Protein AF-A0A396JF27-F1 (afdb_monomer)

pLDDT: mean 83.59, std 8.92, range [46.53, 91.31]

Mean predicted aligned error: 5.94 Å

Secondary structure (DSSP, 8-state):
----PPP--------TTS-HHHHHHHHHHHTTSS-HHHHHHHHHHHHHTT-GGGTTGGGT--SHHHHHHTS--S-----

Organism: Medicago truncatula (NCBI:txid3880)

InterPro domains:
  IPR000795 Translational (tr)-type GTP-binding domain [PF00009] (6-76)
  IPR000795 Translational (tr)-type GTP-binding domain [PR00315] (9-22)
  IPR000795 Translational (tr)-type GTP-binding domain [PR00315] (68-76)
  IPR027417 P-loop containing nucleoside triphosphate hydrolase [G3DSA:3.40.50.300] (1-79)
  IPR027417 P-loop containing nucleoside triphosphate hydrolase [SSF52540] (4-77)
  IPR031157 Tr-type G domain, conserved site [PS00301] (61-76)
  IPR050100 Translation factor GTPase superfamily members [PTHR23115] (5-77)

Foldseek 3Di:
DPPPDDDDDDDFDDDFPPCRLLVVLVVCVVVVVDDPVVLVVLLVVCVVLVNNVCSSSSVQDPDPVCSNVVTDPDDRDDD

Sequence (79 aa):
MVDTKVHINIVFIGHVNSGKSTTAGHLIYKLGGIEKSAIEALGKEAAEMKKRSFKYAWVLDKLNAERERGITIDISMQV

Radius of gyration: 13.76 Å; Cα contacts (8 Å, |Δi|>4): 64; chains: 1; bounding box: 46×20×33 Å

Structure (mmCIF, N/CA/C/O backbone):
data_AF-A0A396JF27-F1
#
_entry.id   AF-A0A396JF27-F1
#
loop_
_atom_site.group_PDB
_atom_site.id
_atom_site.type_symbol
_atom_site.label_atom_id
_atom_site.label_alt_id
_atom_site.label_comp_id
_atom_site.label_asym_id
_atom_site.label_entity_id
_atom_site.label_seq_id
_atom_site.pdbx_PDB_ins_code
_atom_site.Cartn_x
_atom_site.Cartn_y
_atom_site.Cartn_z
_atom_site.occupancy
_atom_site.B_iso_or_equiv
_atom_site.auth_seq_id
_atom_site.auth_comp_id
_atom_site.auth_asym_id
_atom_site.auth_atom_id
_atom_site.pdbx_PDB_model_num
ATOM 1 N N . MET A 1 1 ? -29.078 -0.031 18.439 1.00 46.53 1 MET A N 1
ATOM 2 C CA . MET A 1 1 ? -29.030 -0.706 17.125 1.00 46.53 1 MET A CA 1
ATOM 3 C C . MET A 1 1 ? -27.570 -0.916 16.783 1.00 46.53 1 MET A C 1
ATOM 5 O O . MET A 1 1 ? -26.842 0.066 16.731 1.00 46.53 1 MET A O 1
ATOM 9 N N . VAL A 1 2 ? -27.120 -2.167 16.671 1.00 58.78 2 VAL A N 1
ATOM 10 C CA . VAL A 1 2 ? -25.760 -2.468 16.205 1.00 58.78 2 VAL A CA 1
ATOM 11 C C . VAL A 1 2 ? -25.783 -2.283 14.696 1.00 58.78 2 VAL A C 1
ATOM 13 O O . VAL A 1 2 ? -26.379 -3.088 13.985 1.00 58.78 2 VAL A O 1
ATOM 16 N N . ASP A 1 3 ? -25.219 -1.172 14.239 1.00 64.69 3 ASP A N 1
ATOM 17 C CA . ASP A 1 3 ? -25.106 -0.833 12.825 1.00 64.69 3 ASP A CA 1
ATOM 18 C C . ASP A 1 3 ? -24.190 -1.871 12.161 1.00 64.69 3 ASP A C 1
ATOM 20 O O . ASP A 1 3 ? -22.964 -1.849 12.308 1.00 64.69 3 ASP A O 1
ATOM 24 N N . THR A 1 4 ? -24.799 -2.895 11.564 1.00 74.81 4 THR A N 1
ATOM 25 C CA . THR A 1 4 ? -24.0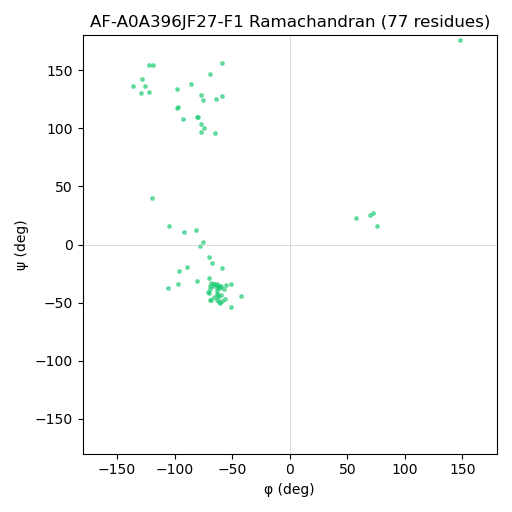75 -4.031 10.995 1.00 74.81 4 THR A CA 1
ATOM 26 C C . THR A 1 4 ? -23.505 -3.558 9.669 1.00 74.81 4 THR A C 1
ATOM 28 O O . THR A 1 4 ? -24.209 -3.487 8.664 1.00 74.81 4 THR A O 1
ATOM 31 N N . LYS A 1 5 ? -22.234 -3.149 9.679 1.00 80.62 5 LYS A N 1
ATOM 32 C CA . LYS A 1 5 ? -21.560 -2.685 8.466 1.00 80.62 5 LYS A CA 1
ATOM 33 C C . LYS A 1 5 ? -21.579 -3.802 7.424 1.00 80.62 5 LYS A C 1
ATOM 35 O O . LYS A 1 5 ? -21.177 -4.929 7.704 1.00 80.62 5 LYS A O 1
ATOM 40 N N . VAL A 1 6 ? -22.046 -3.479 6.221 1.00 89.44 6 VAL A N 1
ATOM 41 C CA . VAL A 1 6 ? -22.055 -4.416 5.095 1.00 89.44 6 VAL A CA 1
ATOM 42 C C . VAL A 1 6 ? -20.612 -4.768 4.738 1.00 89.44 6 VAL A C 1
ATOM 44 O O . VAL A 1 6 ? -19.796 -3.882 4.481 1.00 89.44 6 VAL A O 1
ATOM 47 N N . HIS A 1 7 ? -20.299 -6.063 4.715 1.00 86.00 7 HIS A N 1
ATOM 48 C CA . HIS A 1 7 ? -19.002 -6.553 4.262 1.00 86.00 7 HIS A CA 1
ATOM 49 C C . HIS A 1 7 ? -18.933 -6.520 2.734 1.00 86.00 7 HIS A C 1
ATOM 51 O O . HIS A 1 7 ? -19.815 -7.042 2.052 1.00 86.00 7 HIS A O 1
ATOM 57 N N . ILE A 1 8 ? -17.872 -5.917 2.197 1.00 87.50 8 ILE A N 1
ATOM 58 C CA . ILE A 1 8 ? -17.615 -5.823 0.757 1.00 87.50 8 ILE A CA 1
ATOM 59 C C . ILE A 1 8 ? -16.182 -6.291 0.502 1.00 87.50 8 ILE A C 1
ATOM 61 O O . ILE A 1 8 ? -15.251 -5.810 1.143 1.00 87.50 8 ILE A O 1
ATOM 65 N N . ASN A 1 9 ? -16.012 -7.197 -0.459 1.00 87.94 9 ASN A N 1
ATOM 66 C CA . ASN A 1 9 ? -14.703 -7.631 -0.941 1.00 87.94 9 ASN A CA 1
ATOM 67 C C . ASN A 1 9 ? -14.352 -6.859 -2.218 1.00 87.94 9 ASN A C 1
ATOM 69 O O . ASN A 1 9 ? -15.187 -6.73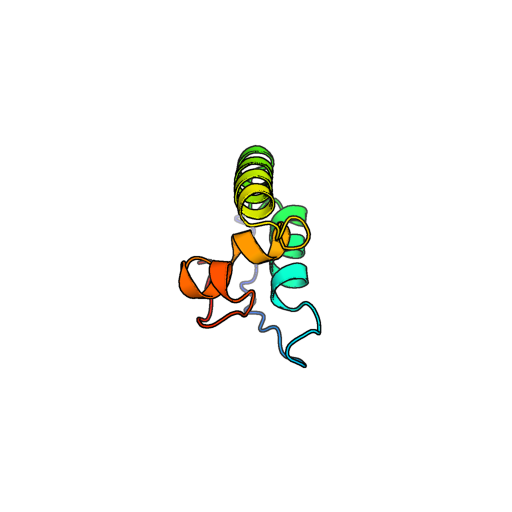5 -3.114 1.00 87.94 9 ASN A O 1
ATOM 73 N N . ILE A 1 10 ? -13.124 -6.346 -2.310 1.00 87.50 10 ILE A N 1
ATOM 74 C CA . ILE A 1 10 ? -12.648 -5.539 -3.443 1.00 87.50 10 ILE A CA 1
ATOM 75 C C . ILE A 1 10 ? -11.364 -6.164 -3.992 1.00 87.50 10 ILE A C 1
ATOM 77 O O . ILE A 1 10 ? -10.473 -6.524 -3.226 1.00 87.50 10 ILE A O 1
ATOM 81 N N . VAL A 1 11 ? -11.250 -6.253 -5.320 1.00 89.56 11 VAL A N 1
ATOM 82 C CA . VAL A 1 11 ? -10.048 -6.735 -6.017 1.00 89.56 11 VAL A CA 1
ATOM 83 C C . VAL A 1 11 ? -9.540 -5.651 -6.967 1.00 89.56 11 VAL A C 1
ATOM 85 O O . VAL A 1 11 ? -10.305 -5.103 -7.759 1.00 89.56 11 VAL A O 1
ATOM 88 N N . PHE A 1 12 ? -8.241 -5.351 -6.909 1.00 87.88 12 PHE A N 1
ATOM 89 C CA . PHE A 1 12 ? -7.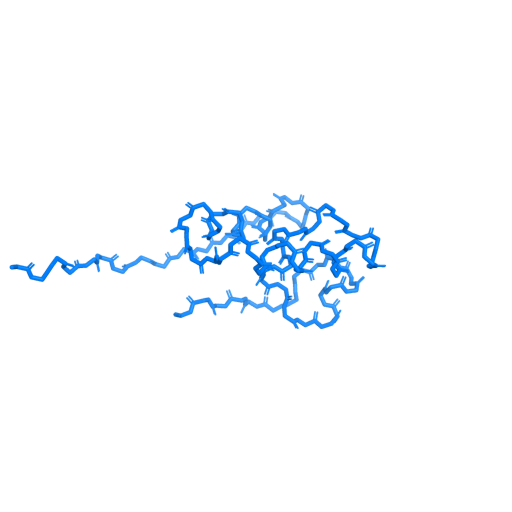583 -4.392 -7.801 1.00 87.88 12 PHE A CA 1
ATOM 90 C C . PHE A 1 12 ? -6.882 -5.127 -8.951 1.00 87.88 12 PHE A C 1
ATOM 92 O O . PHE A 1 12 ? -5.928 -5.870 -8.726 1.00 87.88 12 PHE A O 1
ATOM 99 N N . ILE A 1 13 ? -7.311 -4.881 -10.192 1.00 89.69 13 ILE A N 1
ATOM 100 C CA . ILE A 1 13 ? -6.747 -5.487 -11.413 1.00 89.69 13 ILE A CA 1
ATOM 101 C C . ILE A 1 13 ? -6.256 -4.415 -12.392 1.00 89.69 13 ILE A C 1
ATOM 103 O O . ILE A 1 13 ? -6.713 -3.275 -12.359 1.00 89.69 13 ILE A O 1
ATOM 107 N N . GLY A 1 14 ? -5.294 -4.759 -13.253 1.00 89.44 14 GLY A N 1
ATOM 108 C CA . GLY A 1 14 ? -4.703 -3.816 -14.212 1.00 89.44 14 GLY A CA 1
ATOM 109 C C . GLY A 1 14 ? -3.227 -4.081 -14.520 1.00 89.44 14 GLY A C 1
ATOM 110 O O . GLY A 1 14 ? -2.597 -4.956 -13.917 1.00 89.44 14 GLY A O 1
ATOM 111 N N . HIS A 1 15 ? -2.662 -3.298 -15.442 1.00 90.00 15 HIS A N 1
ATOM 112 C CA . HIS A 1 15 ? -1.288 -3.448 -15.937 1.00 90.00 15 HIS A CA 1
ATOM 113 C C . HIS A 1 15 ? -0.230 -3.340 -14.817 1.00 90.00 15 HIS A C 1
ATOM 115 O O . HIS A 1 15 ? -0.485 -2.763 -13.753 1.00 90.00 15 HIS A O 1
ATOM 121 N N . VAL A 1 16 ? 0.958 -3.927 -15.029 1.00 79.25 16 VAL A N 1
ATOM 122 C CA . VAL A 1 16 ? 1.985 -4.131 -13.984 1.00 79.25 16 VAL A CA 1
ATOM 123 C C . VAL A 1 16 ? 2.382 -2.823 -13.281 1.00 79.25 16 VAL A C 1
ATOM 125 O O . VAL A 1 16 ? 2.491 -2.804 -12.061 1.00 79.25 16 VAL A O 1
ATOM 128 N N . ASN A 1 17 ? 2.410 -1.708 -14.017 1.00 83.19 17 ASN A N 1
ATOM 129 C CA . ASN A 1 17 ? 2.791 -0.383 -13.514 1.00 83.19 17 ASN A CA 1
ATOM 130 C C . ASN A 1 17 ? 1.615 0.588 -13.294 1.00 83.19 17 ASN A C 1
ATOM 132 O O . ASN A 1 1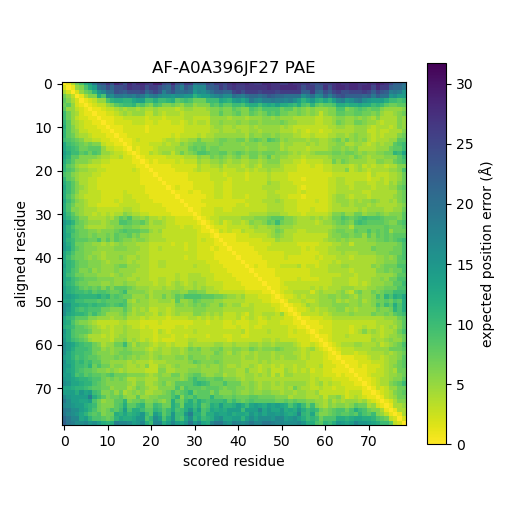7 ? 1.827 1.785 -13.138 1.00 83.19 17 ASN A O 1
ATOM 136 N N . SER A 1 18 ? 0.369 0.105 -13.242 1.00 89.12 18 SER A N 1
ATOM 137 C CA . SER A 1 18 ? -0.806 0.966 -13.001 1.00 89.12 18 SER A CA 1
ATOM 138 C C . SER A 1 18 ? -0.965 1.427 -11.544 1.00 89.12 18 SER A C 1
ATOM 140 O O . SER A 1 18 ? -1.950 2.080 -11.218 1.00 89.12 18 SER A O 1
ATOM 142 N N . GLY A 1 19 ? -0.040 1.067 -10.646 1.00 87.69 19 GLY A N 1
ATOM 143 C CA . GLY A 1 19 ? -0.061 1.539 -9.256 1.00 87.69 19 GLY A CA 1
ATOM 144 C C . GLY A 1 19 ? -1.162 0.924 -8.386 1.00 87.69 19 GLY A C 1
ATOM 145 O O . GLY A 1 19 ? -1.587 1.544 -7.418 1.00 87.69 19 GLY A O 1
ATOM 146 N N . LYS A 1 20 ? -1.620 -0.293 -8.706 1.00 91.12 20 LYS A N 1
ATOM 147 C CA . LYS A 1 20 ? -2.693 -1.005 -7.981 1.00 91.12 20 LYS A CA 1
ATOM 148 C C . LYS A 1 20 ? -2.446 -1.053 -6.468 1.00 91.12 20 LYS A C 1
ATOM 150 O O . LYS A 1 20 ? -3.282 -0.595 -5.695 1.00 91.12 20 LYS A O 1
ATOM 155 N N . SER A 1 21 ? -1.272 -1.537 -6.064 1.00 88.88 21 SER A N 1
ATOM 156 C CA . SER A 1 21 ? -0.875 -1.686 -4.657 1.00 88.88 21 SER A CA 1
ATOM 157 C C . SER A 1 21 ? -0.726 -0.327 -3.966 1.00 88.88 21 SER A C 1
ATOM 159 O O . SER A 1 21 ? -1.136 -0.161 -2.821 1.00 88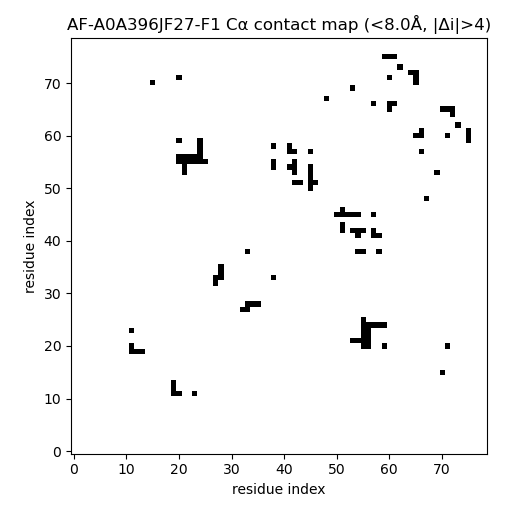.88 21 SER A O 1
ATOM 161 N N . THR A 1 22 ? -0.247 0.688 -4.692 1.00 90.19 22 THR A N 1
ATOM 162 C CA . THR A 1 22 ? -0.194 2.075 -4.207 1.00 90.19 22 THR A CA 1
ATOM 163 C C . THR A 1 22 ? -1.591 2.625 -3.922 1.00 90.19 22 THR A C 1
ATOM 165 O O . THR A 1 22 ? -1.805 3.220 -2.868 1.00 90.19 22 THR A O 1
ATOM 168 N N . THR A 1 23 ? -2.553 2.415 -4.824 1.00 91.31 23 THR A N 1
ATOM 169 C CA . THR A 1 23 ? -3.940 2.870 -4.643 1.00 91.31 23 THR A CA 1
ATOM 170 C C . THR A 1 23 ? -4.616 2.145 -3.485 1.00 91.31 23 THR A C 1
ATOM 172 O O . THR A 1 23 ? -5.244 2.795 -2.652 1.00 91.31 23 THR A O 1
ATOM 175 N N . ALA A 1 24 ? -4.453 0.824 -3.393 1.00 90.25 24 ALA A N 1
ATOM 176 C CA . ALA A 1 24 ? -5.016 0.027 -2.309 1.00 90.25 24 ALA A CA 1
ATOM 177 C C . ALA A 1 24 ? -4.454 0.452 -0.939 1.00 90.25 24 ALA A C 1
ATOM 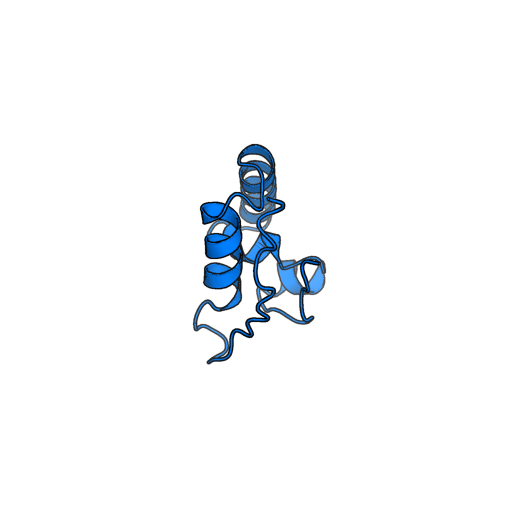179 O O . ALA A 1 24 ? -5.222 0.781 -0.035 1.00 90.25 24 ALA A O 1
ATOM 180 N N . GLY A 1 25 ? -3.129 0.564 -0.801 1.00 89.25 25 GLY A N 1
ATOM 181 C CA . GLY A 1 25 ? -2.501 1.029 0.440 1.00 89.25 25 GLY A CA 1
ATOM 182 C C . GLY A 1 25 ? -2.890 2.462 0.819 1.00 89.25 25 GLY A C 1
ATOM 183 O O . GLY A 1 25 ? -3.111 2.766 1.992 1.00 89.25 25 GLY A O 1
ATOM 184 N N . HIS A 1 26 ? -3.051 3.348 -0.168 1.00 90.12 26 HIS A N 1
ATOM 185 C CA . HIS A 1 26 ? -3.503 4.719 0.073 1.00 90.12 26 HIS A CA 1
ATOM 186 C C . HIS A 1 26 ? -4.976 4.778 0.514 1.00 90.12 26 HIS A C 1
ATOM 188 O O . HIS A 1 26 ? -5.324 5.597 1.367 1.00 90.12 26 HIS A O 1
ATOM 194 N N . LEU A 1 27 ? -5.836 3.903 -0.019 1.00 90.69 27 LEU A N 1
ATOM 195 C CA . LEU A 1 27 ? -7.231 3.795 0.408 1.00 90.69 27 LEU A CA 1
ATOM 196 C C . LEU A 1 27 ? -7.320 3.369 1.877 1.00 90.69 27 LEU A C 1
ATOM 198 O O . LEU A 1 27 ? -8.001 4.030 2.655 1.00 90.69 27 LEU A O 1
ATOM 202 N N . ILE A 1 28 ? -6.575 2.332 2.272 1.00 88.56 28 ILE A N 1
ATOM 203 C CA . ILE A 1 28 ? -6.535 1.851 3.661 1.00 88.56 28 ILE A CA 1
ATOM 204 C C . ILE A 1 28 ? -6.050 2.961 4.602 1.00 88.56 28 ILE A C 1
ATOM 206 O O . ILE A 1 28 ? -6.655 3.196 5.648 1.00 88.56 28 ILE A O 1
ATOM 210 N N . TYR A 1 29 ? -5.006 3.695 4.206 1.00 88.00 29 TYR A N 1
ATOM 211 C CA . TYR A 1 29 ? -4.514 4.841 4.968 1.00 88.00 29 TYR A CA 1
ATOM 212 C C . TYR A 1 29 ? -5.586 5.923 5.157 1.00 88.00 29 TYR A C 1
ATOM 214 O O . TYR A 1 29 ? -5.816 6.380 6.275 1.00 88.00 29 TYR A O 1
ATOM 222 N N . LYS A 1 30 ? -6.276 6.321 4.079 1.00 89.25 30 LYS A N 1
ATOM 223 C CA . LYS A 1 30 ? -7.329 7.348 4.143 1.00 89.25 30 LYS A CA 1
ATOM 224 C C . LYS A 1 30 ? -8.539 6.915 4.965 1.00 89.25 30 LYS A C 1
ATOM 226 O O . LYS A 1 30 ? -9.145 7.758 5.619 1.00 89.25 30 LYS A O 1
ATOM 231 N N . LEU A 1 31 ? -8.880 5.629 4.934 1.00 89.31 31 LEU A N 1
ATOM 232 C CA . LEU A 1 31 ? -9.968 5.054 5.725 1.00 89.31 31 LEU A CA 1
ATOM 233 C C . LEU A 1 31 ? -9.586 4.826 7.197 1.00 89.31 31 LEU A C 1
ATOM 235 O O . LEU A 1 31 ? -10.424 4.385 7.977 1.00 89.31 31 LEU A O 1
ATOM 239 N N . GLY A 1 32 ? -8.345 5.135 7.588 1.00 86.50 32 GLY A N 1
ATOM 240 C CA . GLY A 1 32 ? -7.874 4.984 8.962 1.00 86.50 32 GLY A CA 1
ATOM 241 C C . GLY A 1 32 ? -7.586 3.537 9.363 1.00 86.50 32 GLY A C 1
ATOM 242 O O . GLY A 1 32 ? -7.451 3.262 10.550 1.00 86.50 32 GLY A O 1
ATOM 243 N N . GLY A 1 33 ? -7.462 2.616 8.401 1.00 85.12 33 GLY A N 1
ATOM 244 C CA . GLY A 1 33 ? -7.082 1.226 8.674 1.00 85.12 33 GLY A CA 1
ATOM 245 C C . GLY A 1 33 ? -5.623 1.068 9.114 1.00 85.12 33 GLY A C 1
ATOM 246 O O . GLY A 1 33 ? -5.230 -0.007 9.554 1.00 85.12 33 GLY A O 1
ATOM 247 N N . ILE A 1 34 ? -4.810 2.126 8.986 1.00 86.50 34 ILE A N 1
ATOM 248 C CA . ILE A 1 34 ? -3.396 2.155 9.378 1.00 86.50 34 ILE A CA 1
ATOM 249 C C . ILE A 1 34 ? -3.088 3.459 10.103 1.00 86.50 34 ILE A C 1
ATOM 251 O O . ILE A 1 34 ? -3.467 4.546 9.660 1.00 86.50 34 ILE A O 1
ATOM 255 N N . GLU A 1 35 ? -2.338 3.347 11.194 1.00 87.88 35 GLU A N 1
ATOM 256 C CA . GLU A 1 35 ? -1.874 4.489 11.969 1.00 87.88 35 GLU A CA 1
ATOM 257 C C . GLU A 1 35 ? -0.826 5.318 11.204 1.00 87.88 35 GLU A C 1
ATOM 259 O O . GLU A 1 35 ? 0.006 4.799 10.453 1.00 87.88 35 GLU A O 1
ATOM 264 N N . LYS A 1 36 ? -0.817 6.638 11.418 1.00 87.25 36 LYS A N 1
ATOM 265 C CA . LYS A 1 36 ? 0.148 7.540 10.767 1.00 87.25 36 LYS A CA 1
ATOM 266 C C . LYS A 1 36 ? 1.603 7.219 11.137 1.00 87.25 36 LYS A C 1
ATOM 268 O O . LYS A 1 36 ? 2.475 7.324 10.283 1.00 87.25 36 LYS A O 1
ATOM 273 N N . SER A 1 37 ? 1.865 6.791 12.369 1.00 89.50 37 SER A N 1
ATOM 274 C CA . SER A 1 37 ? 3.208 6.407 12.823 1.00 89.50 37 SER A CA 1
ATOM 275 C C . SER A 1 37 ? 3.747 5.194 12.048 1.00 89.50 37 SER A C 1
ATOM 277 O O . SER A 1 37 ? 4.883 5.212 11.571 1.00 89.50 37 SER A O 1
ATOM 279 N N . ALA A 1 38 ? 2.902 4.184 11.820 1.00 87.94 38 ALA A N 1
ATOM 280 C CA . ALA A 1 38 ? 3.247 2.995 11.048 1.00 87.94 38 ALA A CA 1
ATOM 281 C C . ALA A 1 38 ? 3.602 3.345 9.595 1.00 87.94 38 A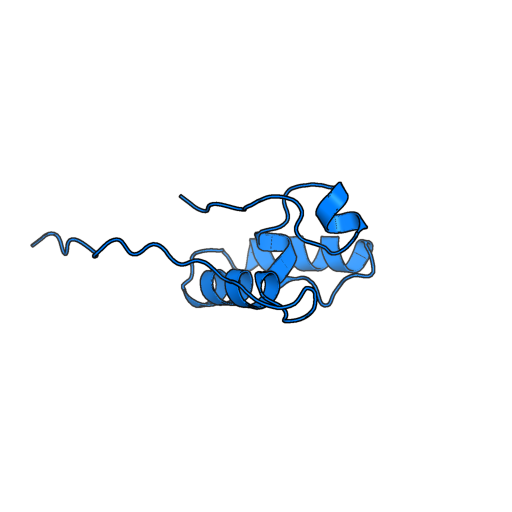LA A C 1
ATOM 283 O O . ALA A 1 38 ? 4.607 2.872 9.065 1.00 87.94 38 ALA A O 1
ATOM 284 N N . ILE A 1 39 ? 2.832 4.231 8.951 1.00 87.88 39 ILE A N 1
ATOM 285 C CA . ILE A 1 39 ? 3.113 4.610 7.560 1.00 87.88 39 ILE A CA 1
ATOM 286 C C . ILE A 1 39 ? 4.389 5.447 7.422 1.00 87.88 39 ILE A C 1
ATOM 288 O O . ILE A 1 39 ? 5.048 5.416 6.382 1.00 87.88 39 ILE A O 1
ATOM 292 N N . GLU A 1 40 ? 4.751 6.214 8.449 1.00 89.94 40 GLU A N 1
ATOM 293 C CA . GLU A 1 40 ? 6.022 6.935 8.497 1.00 89.94 40 GLU A CA 1
ATOM 294 C C . GLU A 1 40 ? 7.209 5.989 8.674 1.00 89.94 40 GLU A C 1
ATOM 296 O O . GLU A 1 40 ? 8.207 6.161 7.975 1.00 89.94 40 GLU A O 1
ATOM 301 N N . ALA A 1 41 ? 7.089 4.971 9.531 1.00 90.25 41 ALA A N 1
ATOM 302 C CA . ALA A 1 41 ? 8.105 3.930 9.688 1.00 90.25 41 ALA A CA 1
ATOM 303 C C . ALA A 1 41 ? 8.336 3.168 8.372 1.00 90.25 41 ALA A C 1
ATOM 305 O O . ALA A 1 41 ? 9.460 3.129 7.874 1.00 90.25 41 ALA A O 1
ATOM 306 N N . LEU A 1 42 ? 7.260 2.699 7.729 1.00 87.62 42 LEU A N 1
ATOM 307 C CA . LEU A 1 42 ? 7.328 2.045 6.416 1.00 87.62 42 LEU A CA 1
ATOM 308 C C . LEU A 1 42 ? 7.912 2.972 5.338 1.00 87.62 42 LEU A C 1
ATOM 310 O O . LEU A 1 42 ? 8.659 2.540 4.464 1.00 87.62 42 LEU A O 1
ATOM 314 N N . GLY A 1 43 ? 7.609 4.271 5.405 1.00 88.12 43 GLY A N 1
ATOM 315 C CA . GLY A 1 43 ? 8.187 5.271 4.510 1.00 88.12 43 GLY A CA 1
ATOM 316 C C . GLY A 1 43 ? 9.696 5.462 4.693 1.00 88.12 43 GLY A C 1
ATOM 317 O O . GLY A 1 43 ? 10.389 5.724 3.708 1.00 88.12 43 GLY A O 1
ATOM 318 N N . LYS A 1 44 ? 10.209 5.325 5.923 1.00 90.00 44 LYS A N 1
ATOM 319 C CA . LYS A 1 44 ? 11.651 5.344 6.209 1.00 90.00 44 LYS A CA 1
ATOM 320 C C . LYS A 1 44 ? 12.330 4.090 5.661 1.00 90.00 44 LYS A C 1
ATOM 322 O O . LYS A 1 44 ? 13.281 4.238 4.901 1.00 90.00 44 LYS A O 1
ATOM 327 N N . GLU A 1 45 ? 11.779 2.904 5.919 1.00 86.88 45 GLU A N 1
ATOM 328 C CA . GLU A 1 45 ? 12.281 1.635 5.355 1.00 86.88 45 GLU A CA 1
ATOM 329 C C . GLU A 1 45 ? 12.329 1.675 3.819 1.00 86.88 45 GLU A C 1
ATOM 331 O O . GLU A 1 45 ? 13.337 1.352 3.188 1.00 86.88 45 GLU A O 1
ATOM 336 N N . ALA A 1 46 ? 11.253 2.152 3.189 1.00 87.00 46 ALA A N 1
ATOM 337 C CA . ALA A 1 46 ? 11.201 2.304 1.741 1.00 87.00 46 ALA A CA 1
ATOM 338 C C . ALA A 1 46 ? 12.254 3.304 1.232 1.00 87.00 46 ALA A C 1
ATOM 340 O O . ALA A 1 46 ? 12.821 3.122 0.153 1.00 87.00 46 ALA A O 1
ATOM 341 N N . ALA A 1 47 ? 12.538 4.370 1.988 1.00 87.75 47 ALA A N 1
ATOM 342 C CA . ALA A 1 47 ? 13.577 5.333 1.639 1.00 87.75 47 ALA A CA 1
ATOM 343 C C . ALA A 1 47 ? 14.991 4.743 1.762 1.00 87.75 47 ALA A C 1
ATOM 345 O O . ALA A 1 47 ? 15.816 5.018 0.889 1.00 87.75 47 ALA A O 1
ATOM 346 N N . GLU A 1 48 ? 15.254 3.912 2.773 1.00 89.38 48 GLU A N 1
ATOM 347 C CA . GLU A 1 48 ? 16.515 3.169 2.928 1.00 89.38 48 GLU A CA 1
ATOM 348 C C . GLU A 1 48 ? 16.755 2.230 1.738 1.00 89.38 48 GLU A C 1
ATOM 350 O O . GLU A 1 48 ? 17.861 2.161 1.204 1.00 89.38 48 GLU A O 1
ATOM 355 N N . MET A 1 49 ? 15.689 1.616 1.219 1.00 84.31 49 MET A N 1
ATOM 356 C CA . MET A 1 49 ? 15.727 0.788 0.009 1.00 84.31 49 MET A CA 1
ATOM 357 C C . MET A 1 49 ? 15.689 1.580 -1.311 1.00 84.31 49 MET A C 1
ATOM 359 O O . MET A 1 49 ? 15.485 0.996 -2.375 1.00 84.31 49 MET A O 1
ATOM 363 N N . LYS A 1 50 ? 15.873 2.910 -1.284 1.00 86.00 50 LYS A N 1
ATOM 364 C CA . LYS A 1 50 ? 15.800 3.807 -2.461 1.00 86.00 50 LYS A CA 1
ATOM 365 C C . LYS A 1 50 ? 14.461 3.754 -3.218 1.00 86.00 50 LYS A C 1
ATOM 367 O O . LYS A 1 50 ? 14.380 4.146 -4.380 1.00 86.00 50 LYS A O 1
ATOM 372 N N . LYS A 1 51 ? 13.384 3.335 -2.551 1.00 84.88 51 LYS A N 1
ATOM 373 C CA . LYS A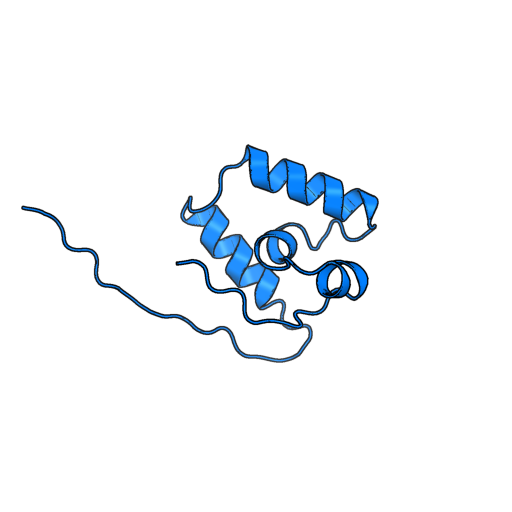 1 51 ? 12.019 3.202 -3.085 1.00 84.88 51 LYS A CA 1
ATOM 374 C C . LYS A 1 51 ? 11.019 4.074 -2.332 1.00 84.88 51 LYS A C 1
ATOM 376 O O . LYS A 1 51 ? 9.879 3.690 -2.104 1.00 84.88 51 LYS A O 1
ATOM 381 N N . ARG A 1 52 ? 11.417 5.300 -1.984 1.00 83.06 52 ARG A N 1
ATOM 382 C CA . ARG A 1 52 ? 10.587 6.255 -1.222 1.00 83.06 52 ARG A CA 1
ATOM 383 C C . ARG A 1 52 ? 9.176 6.454 -1.806 1.00 83.06 52 ARG A C 1
ATOM 385 O O . ARG A 1 52 ? 8.226 6.647 -1.052 1.00 83.06 52 ARG A O 1
ATOM 392 N N . SER A 1 53 ? 9.020 6.393 -3.131 1.00 82.00 53 SER A N 1
ATOM 393 C CA . SER A 1 53 ? 7.722 6.519 -3.816 1.00 82.00 53 SER A CA 1
ATOM 394 C C . SER A 1 53 ? 6.757 5.353 -3.557 1.00 82.00 53 SER A C 1
ATOM 396 O O . SER A 1 53 ? 5.557 5.500 -3.775 1.00 82.00 53 SER A O 1
ATOM 398 N N . PHE A 1 54 ? 7.244 4.224 -3.039 1.00 82.69 54 PHE A N 1
ATOM 399 C CA . PHE A 1 54 ? 6.472 3.008 -2.784 1.00 82.69 54 PHE A CA 1
ATOM 400 C C . PHE A 1 54 ? 5.900 2.961 -1.361 1.00 82.69 54 PHE A C 1
ATOM 402 O O . PHE A 1 54 ? 5.356 1.937 -0.964 1.00 82.69 54 PHE A O 1
ATOM 409 N N . LYS A 1 55 ? 5.958 4.069 -0.604 1.00 85.75 55 LYS A N 1
ATOM 410 C CA . LYS A 1 55 ? 5.461 4.182 0.782 1.00 85.75 55 LYS A CA 1
ATOM 411 C C . LYS A 1 55 ? 4.099 3.507 1.007 1.00 85.75 55 LYS A C 1
ATOM 413 O O . LYS A 1 55 ? 3.920 2.818 2.002 1.00 85.75 55 LYS A O 1
ATOM 418 N N . TYR A 1 56 ? 3.146 3.706 0.092 1.00 86.75 56 TYR A N 1
ATOM 419 C CA . TYR A 1 56 ? 1.806 3.116 0.199 1.00 86.75 56 TYR A CA 1
ATOM 420 C C . TYR A 1 56 ? 1.740 1.657 -0.262 1.00 86.75 56 TYR A C 1
ATOM 422 O O . TYR A 1 56 ? 0.952 0.904 0.288 1.00 86.75 56 TYR A O 1
ATOM 430 N N . ALA A 1 57 ? 2.553 1.235 -1.232 1.00 86.50 57 ALA A N 1
ATOM 431 C CA . ALA A 1 57 ? 2.624 -0.173 -1.632 1.00 86.50 57 ALA A CA 1
ATOM 432 C C . ALA A 1 57 ? 3.252 -1.038 -0.522 1.00 86.50 57 ALA A C 1
ATOM 434 O O . ALA A 1 57 ? 2.790 -2.142 -0.258 1.00 86.50 57 ALA A O 1
ATOM 435 N N . TRP A 1 58 ? 4.201 -0.465 0.228 1.00 86.94 58 TRP A N 1
ATOM 436 C CA . TRP A 1 58 ? 4.893 -1.092 1.363 1.00 86.94 58 TRP A CA 1
ATOM 437 C C . TRP A 1 58 ? 3.982 -1.548 2.508 1.00 86.94 58 TRP A C 1
ATOM 439 O O . TRP A 1 58 ? 4.371 -2.379 3.324 1.00 86.94 58 TRP A O 1
ATOM 449 N N . VAL A 1 59 ? 2.776 -0.983 2.578 1.00 85.19 59 VAL A N 1
ATOM 450 C CA . VAL A 1 59 ? 1.711 -1.416 3.488 1.00 85.19 59 VAL A CA 1
ATOM 451 C C . VAL A 1 59 ? 1.256 -2.844 3.179 1.00 85.19 59 VAL A C 1
ATOM 453 O O . VAL A 1 59 ? 0.906 -3.594 4.089 1.00 85.19 59 VAL A O 1
ATOM 456 N N . LEU A 1 60 ? 1.205 -3.188 1.893 1.00 84.44 60 LEU A N 1
ATOM 457 C CA . LEU A 1 60 ? 0.692 -4.460 1.398 1.00 84.44 60 LEU A CA 1
ATOM 458 C C . LEU A 1 60 ? 1.818 -5.462 1.150 1.00 84.44 60 LEU A C 1
ATOM 460 O O . LEU A 1 60 ? 1.606 -6.650 1.395 1.00 84.44 60 LEU A O 1
ATOM 464 N N . ASP A 1 61 ? 2.988 -4.976 0.728 1.00 85.25 61 ASP A N 1
ATOM 465 C CA . ASP A 1 61 ? 4.167 -5.785 0.418 1.00 85.25 61 ASP A CA 1
ATOM 466 C C . ASP A 1 61 ? 4.829 -6.285 1.716 1.00 85.25 61 ASP A C 1
ATOM 468 O O . ASP A 1 61 ? 5.564 -5.560 2.405 1.00 85.25 61 ASP A O 1
ATOM 472 N N . LYS A 1 62 ? 4.557 -7.544 2.067 1.00 80.50 62 LYS A N 1
ATOM 473 C CA . LYS A 1 62 ? 5.095 -8.194 3.276 1.00 80.50 62 LYS A CA 1
ATOM 474 C C . LYS A 1 62 ? 6.341 -9.021 2.983 1.00 80.50 62 LYS A C 1
ATOM 476 O O . LYS A 1 62 ? 7.129 -9.270 3.893 1.00 80.50 62 LYS A O 1
ATOM 481 N N . LEU A 1 63 ? 6.533 -9.451 1.737 1.00 83.19 63 LEU A N 1
ATOM 482 C CA . LEU A 1 63 ? 7.672 -10.279 1.362 1.00 83.19 63 LEU A CA 1
ATOM 483 C C . LEU A 1 63 ? 8.889 -9.407 1.039 1.00 83.19 63 LEU A C 1
ATOM 485 O O . LEU A 1 63 ? 8.800 -8.426 0.299 1.00 83.19 63 LEU A O 1
ATOM 489 N N . ASN A 1 64 ? 10.069 -9.824 1.505 1.00 82.69 64 ASN A N 1
ATOM 490 C CA . ASN A 1 64 ? 11.329 -9.159 1.151 1.00 82.69 64 ASN A CA 1
ATOM 491 C C . ASN A 1 64 ? 11.542 -9.123 -0.369 1.00 82.69 64 ASN A C 1
ATOM 493 O O . ASN A 1 64 ? 11.945 -8.098 -0.908 1.00 82.69 64 ASN A O 1
ATOM 497 N N . ALA A 1 65 ? 11.176 -10.198 -1.075 1.00 84.31 65 ALA A N 1
ATOM 498 C CA . ALA A 1 65 ? 11.275 -10.265 -2.531 1.00 84.31 65 ALA A CA 1
ATOM 499 C C . ALA A 1 65 ? 10.379 -9.233 -3.249 1.00 84.31 65 ALA A C 1
ATOM 501 O O . ALA A 1 65 ? 10.777 -8.707 -4.289 1.00 84.31 65 ALA A O 1
ATOM 502 N N . GLU A 1 66 ? 9.201 -8.910 -2.700 1.00 84.50 66 GLU A N 1
ATOM 503 C CA . GLU A 1 66 ? 8.317 -7.861 -3.238 1.00 84.50 66 GLU A CA 1
ATOM 504 C C . GLU A 1 66 ? 8.949 -6.486 -3.055 1.00 84.50 66 GLU A C 1
ATOM 506 O O . GLU A 1 66 ? 9.067 -5.715 -4.008 1.00 84.50 66 GLU A O 1
ATOM 511 N N . ARG A 1 67 ? 9.451 -6.217 -1.846 1.00 83.38 67 ARG A N 1
ATOM 512 C CA . ARG A 1 67 ? 10.116 -4.958 -1.491 1.00 83.38 67 ARG A CA 1
ATOM 513 C C . ARG A 1 67 ? 11.393 -4.736 -2.300 1.00 83.38 67 ARG A C 1
ATOM 515 O O . ARG A 1 67 ? 11.627 -3.633 -2.793 1.00 83.38 67 ARG A O 1
ATOM 522 N N . GLU A 1 68 ? 12.180 -5.782 -2.540 1.00 83.94 68 GLU A N 1
ATOM 523 C CA . GLU A 1 68 ? 13.400 -5.739 -3.356 1.00 83.94 68 GLU A CA 1
ATOM 524 C C . GLU A 1 68 ? 13.115 -5.555 -4.846 1.00 83.94 68 GLU A C 1
ATOM 526 O O . GLU A 1 68 ? 13.779 -4.752 -5.506 1.00 83.94 68 GLU A O 1
ATOM 531 N N . ARG A 1 69 ? 12.095 -6.225 -5.392 1.00 83.00 69 ARG A N 1
ATOM 532 C CA . ARG A 1 69 ? 11.776 -6.162 -6.830 1.00 83.00 69 ARG A CA 1
ATOM 533 C C . ARG A 1 69 ? 10.815 -5.033 -7.199 1.00 83.00 69 ARG A C 1
ATOM 535 O O . ARG A 1 69 ? 10.821 -4.584 -8.337 1.00 83.00 69 ARG A O 1
ATOM 542 N N . GLY A 1 70 ? 10.062 -4.497 -6.239 1.00 80.81 70 GLY A N 1
ATOM 543 C CA . GLY A 1 70 ? 9.065 -3.443 -6.459 1.00 80.81 70 GLY A CA 1
ATOM 544 C C . GLY A 1 70 ? 7.841 -3.934 -7.233 1.00 80.81 70 GLY A C 1
ATOM 545 O O . GLY A 1 70 ? 7.205 -3.144 -7.926 1.00 80.81 70 GLY A O 1
ATOM 546 N N . ILE A 1 71 ? 7.553 -5.233 -7.152 1.00 82.88 71 ILE A N 1
ATOM 547 C CA . ILE A 1 71 ? 6.395 -5.881 -7.767 1.00 82.88 71 ILE A CA 1
ATOM 548 C C . ILE A 1 71 ? 5.670 -6.683 -6.692 1.00 82.88 71 ILE A C 1
ATOM 550 O O . ILE A 1 71 ? 6.316 -7.303 -5.852 1.00 82.88 71 ILE A O 1
ATOM 554 N N . THR A 1 72 ? 4.343 -6.691 -6.745 1.00 79.38 72 THR A N 1
ATOM 555 C CA . THR A 1 72 ? 3.525 -7.547 -5.882 1.00 79.38 72 THR A CA 1
ATOM 556 C C . THR A 1 72 ? 3.604 -8.984 -6.398 1.00 79.38 72 THR A C 1
ATOM 558 O O . THR A 1 72 ? 3.359 -9.233 -7.581 1.00 79.38 72 THR A O 1
ATOM 561 N N . ILE A 1 73 ? 4.005 -9.900 -5.522 1.00 78.69 73 ILE A N 1
ATOM 562 C CA . ILE A 1 73 ? 4.215 -11.327 -5.794 1.00 78.69 73 ILE A CA 1
ATOM 563 C C . ILE A 1 73 ? 3.070 -12.132 -5.180 1.00 78.69 73 ILE A C 1
ATOM 565 O O . ILE A 1 73 ? 2.617 -13.091 -5.801 1.00 78.69 73 ILE A O 1
ATOM 569 N N . ASP A 1 74 ? 2.589 -11.727 -4.005 1.00 77.25 74 ASP A N 1
ATOM 570 C CA . ASP A 1 74 ? 1.522 -12.398 -3.272 1.00 77.25 74 ASP A CA 1
ATOM 571 C C . ASP A 1 74 ? 0.293 -11.498 -3.078 1.00 77.25 74 ASP A C 1
ATOM 573 O O . ASP A 1 74 ? 0.357 -10.265 -3.094 1.00 77.25 74 ASP A O 1
ATOM 577 N N . ILE A 1 75 ? -0.870 -12.126 -2.914 1.00 71.38 75 ILE A N 1
ATOM 578 C CA . ILE A 1 75 ? -2.122 -11.420 -2.659 1.00 71.38 75 ILE A CA 1
ATOM 579 C C . ILE A 1 75 ? -2.175 -11.065 -1.172 1.00 71.38 75 ILE A C 1
ATOM 581 O O . ILE A 1 75 ? -2.379 -11.917 -0.311 1.00 71.38 75 ILE A O 1
ATOM 585 N N . SER A 1 76 ? -2.046 -9.777 -0.860 1.00 70.81 76 SER A N 1
ATOM 586 C CA . SER A 1 76 ? -2.191 -9.290 0.512 1.00 70.81 76 SER A CA 1
ATOM 587 C C . SER A 1 76 ? -3.675 -9.155 0.873 1.00 70.81 76 SER A C 1
ATOM 589 O O . SER A 1 76 ? -4.370 -8.276 0.361 1.00 70.81 76 SER A O 1
ATOM 591 N N . MET A 1 77 ? -4.170 -10.030 1.753 1.00 59.94 77 MET A N 1
ATOM 592 C CA . MET A 1 77 ? -5.515 -9.939 2.328 1.00 59.94 77 MET A CA 1
ATOM 593 C C . MET A 1 77 ? -5.428 -9.257 3.702 1.00 59.94 77 MET A C 1
ATOM 595 O O . MET A 1 77 ? -4.747 -9.751 4.603 1.00 59.94 77 MET A O 1
ATOM 599 N N . GLN A 1 78 ? -6.084 -8.105 3.859 1.00 62.81 78 GLN A N 1
ATOM 600 C CA . GLN A 1 78 ? -6.332 -7.509 5.174 1.00 62.81 78 GLN A CA 1
ATOM 601 C C . GLN A 1 78 ? -7.696 -8.007 5.653 1.00 62.81 78 GLN A C 1
ATOM 603 O O . GLN A 1 78 ? -8.714 -7.658 5.057 1.00 62.81 78 GLN A O 1
ATOM 608 N N . VAL A 1 79 ? -7.681 -8.889 6.654 1.00 48.22 79 VAL A N 1
ATOM 609 C CA . VAL A 1 79 ? -8.870 -9.418 7.344 1.00 48.22 79 VAL A CA 1
ATOM 610 C C . VAL A 1 79 ? -9.211 -8.546 8.539 1.00 48.22 79 VAL A C 1
ATOM 612 O O . VAL A 1 79 ? -8.252 -8.117 9.221 1.00 48.22 79 VAL A O 1
#

Nearest PDB structures (foldseek):
  9bdp-assembly1_EF1A  TM=1.005E+00  e=3.977E-06  Saccharomyces cerevisiae
  8g5z-assembly1_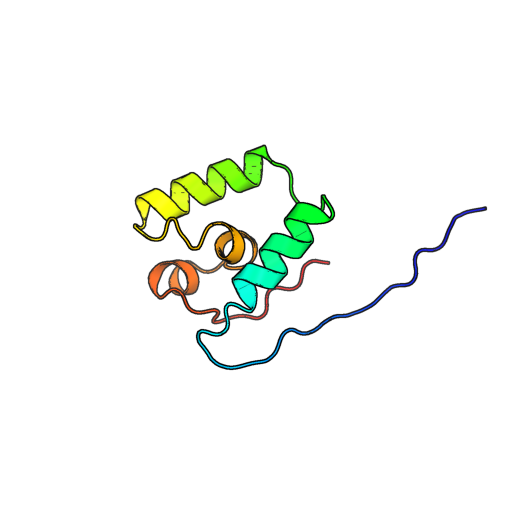EF  TM=9.864E-01  e=2.896E-06  Homo sapiens
  4cxg-assembly1_A  TM=9.874E-01  e=3.667E-05  Oryctolagus cuniculus
  5m1j-assembly1_A6  TM=9.337E-01  e=1.653E-03  Saccharomyces cerevisiae
  4d61-assembly1_i  TM=7.668E-01  e=7.583E-03  Homo sapiens

Solvent-accessible surface area (backbone atoms only — not comparable to full-atom values): 5064 Å² total; per-residue (Å²): 132,85,81,76,76,82,86,80,88,85,84,86,83,77,63,96,84,68,47,57,54,37,52,54,30,44,49,40,44,75,72,60,78,46,58,71,69,58,50,50,52,45,28,49,56,24,40,76,70,74,37,49,90,42,30,34,27,52,74,56,50,79,47,68,69,24,64,74,69,74,47,88,82,70,88,69,78,88,128